Protein AF-A0A0F9KGU3-F1 (afdb_monomer)

Radius of gyration: 30.13 Å; Cα contacts (8 Å, |Δi|>4): 30; chains: 1; bounding box: 62×50×72 Å

pLDDT: mean 86.22, std 11.8, range [44.0, 97.94]

Organism: NCBI:txid412755

InterPro domains:
  IPR009951 Host-nuclease inhibitor protein Gam [PF07352] (16-102)

Structure (mmCIF, N/CA/C/O backbone):
data_AF-A0A0F9KGU3-F1
#
_entry.id   AF-A0A0F9KGU3-F1
#
loop_
_atom_site.group_PDB
_atom_site.id
_atom_site.type_symbol
_atom_site.label_atom_id
_atom_site.label_alt_id
_atom_site.label_comp_id
_atom_site.label_asym_id
_atom_site.label_entity_id
_atom_site.label_seq_id
_atom_site.pdbx_PDB_ins_code
_atom_site.Cartn_x
_atom_site.Cartn_y
_atom_site.Cartn_z
_atom_site.occupancy
_atom_site.B_iso_or_equiv
_atom_site.auth_seq_id
_atom_site.auth_comp_id
_atom_site.auth_asym_id
_atom_site.auth_atom_id
_atom_site.pdbx_PDB_model_num
ATOM 1 N N . MET A 1 1 ? -32.725 -0.788 1.272 1.00 44.00 1 MET A N 1
ATOM 2 C CA . MET A 1 1 ? -33.534 -0.642 2.501 1.00 44.00 1 MET A CA 1
ATOM 3 C C . MET A 1 1 ? -33.494 0.818 2.924 1.00 44.00 1 MET A C 1
ATOM 5 O O . MET A 1 1 ? -32.411 1.387 2.956 1.00 44.00 1 MET A O 1
ATOM 9 N N . ALA A 1 2 ? -34.650 1.448 3.132 1.00 47.97 2 ALA A N 1
ATOM 10 C CA . ALA A 1 2 ? -34.735 2.868 3.468 1.00 47.97 2 ALA A CA 1
ATOM 11 C C . ALA A 1 2 ? -34.153 3.133 4.867 1.00 47.97 2 ALA A C 1
ATOM 13 O O . ALA A 1 2 ? -34.469 2.416 5.814 1.00 47.97 2 ALA A O 1
ATOM 14 N N . ARG A 1 3 ? -33.300 4.158 4.995 1.00 53.03 3 ARG A N 1
ATOM 15 C CA . ARG A 1 3 ? -32.745 4.592 6.285 1.00 53.03 3 ARG A CA 1
ATOM 16 C C . ARG A 1 3 ? -33.903 5.130 7.144 1.00 53.03 3 ARG A C 1
ATOM 18 O O . ARG A 1 3 ? -34.591 6.041 6.677 1.00 53.03 3 ARG A O 1
ATOM 25 N N . PRO A 1 4 ? -34.161 4.594 8.348 1.00 65.06 4 PRO A N 1
ATOM 26 C CA . PRO A 1 4 ? -35.269 5.066 9.173 1.00 65.06 4 PRO A CA 1
ATOM 27 C C . PRO A 1 4 ? -35.066 6.544 9.537 1.00 65.06 4 PRO A C 1
ATOM 29 O O . PRO A 1 4 ? -33.958 6.965 9.882 1.00 65.06 4 PRO A O 1
ATOM 32 N N . ARG A 1 5 ? -36.131 7.349 9.415 1.00 58.22 5 ARG A N 1
ATOM 33 C CA . ARG A 1 5 ? -36.122 8.768 9.803 1.00 58.22 5 ARG A CA 1
ATOM 34 C C . ARG A 1 5 ? -35.873 8.861 11.312 1.00 58.22 5 ARG A C 1
ATOM 36 O O . ARG A 1 5 ? -36.557 8.191 12.079 1.00 58.22 5 ARG A O 1
ATOM 43 N N . LYS A 1 6 ? -34.898 9.676 11.732 1.00 62.31 6 LYS A N 1
ATOM 44 C CA . LYS A 1 6 ? -34.605 9.909 13.155 1.00 62.31 6 LYS A CA 1
ATOM 45 C C . LYS A 1 6 ? -35.776 10.654 13.796 1.00 62.31 6 LYS A C 1
ATOM 47 O O . LYS A 1 6 ? -35.950 11.844 13.554 1.00 62.31 6 LYS A O 1
ATOM 52 N N . THR A 1 7 ? -36.561 9.965 14.612 1.00 68.06 7 THR A N 1
ATOM 53 C CA . THR A 1 7 ? -37.524 10.592 15.519 1.00 68.06 7 THR A CA 1
ATOM 54 C C . THR A 1 7 ? -36.734 11.224 16.664 1.00 68.06 7 THR A C 1
ATOM 56 O O . THR A 1 7 ? -36.072 10.517 17.422 1.00 68.06 7 THR A O 1
ATOM 59 N N . SER A 1 8 ? -36.737 12.553 16.771 1.00 71.00 8 SER A N 1
ATOM 60 C CA . SER A 1 8 ? -36.117 13.253 17.898 1.00 71.00 8 SER A CA 1
ATOM 61 C C . SER A 1 8 ? -36.971 13.037 19.148 1.00 71.00 8 SER A C 1
ATOM 63 O O . SER A 1 8 ? -38.068 13.584 19.250 1.00 71.00 8 SER A O 1
ATOM 65 N N . VAL A 1 9 ? -36.489 12.217 20.080 1.00 79.56 9 VAL A N 1
ATOM 66 C CA . VAL A 1 9 ? -37.111 12.048 21.400 1.00 79.56 9 VAL A CA 1
ATOM 67 C C . VAL A 1 9 ? -36.668 13.215 22.282 1.00 79.56 9 VAL A C 1
ATOM 69 O O . VAL A 1 9 ? -35.470 13.449 22.426 1.00 79.56 9 VAL A O 1
ATOM 72 N N . ILE A 1 10 ? -37.626 13.952 22.845 1.00 84.81 10 ILE A N 1
ATOM 73 C CA . ILE A 1 10 ? -37.369 15.026 23.814 1.00 84.81 10 ILE A CA 1
ATOM 74 C C . ILE A 1 10 ? -37.347 14.395 25.210 1.00 84.81 10 ILE A C 1
ATOM 76 O O . ILE A 1 10 ? -38.285 13.687 25.570 1.00 84.81 10 ILE A O 1
ATOM 80 N N . LEU A 1 11 ? -36.269 14.626 25.962 1.00 88.19 11 LEU A N 1
ATOM 81 C CA . LEU A 1 11 ? -36.103 14.161 27.341 1.00 88.19 11 LEU A CA 1
ATOM 82 C C . LEU A 1 11 ? -36.564 15.273 28.290 1.00 88.19 11 LEU A C 1
ATOM 84 O O . LEU A 1 11 ? -36.108 16.408 28.162 1.00 88.19 11 LEU A O 1
ATOM 88 N N . ASN A 1 12 ? -37.460 14.958 29.223 1.00 89.19 12 ASN A N 1
ATOM 89 C CA . ASN A 1 12 ? -38.147 15.945 30.062 1.00 89.19 12 ASN A CA 1
ATOM 90 C C . ASN A 1 12 ? -37.669 15.948 31.524 1.00 89.19 12 ASN A C 1
ATOM 92 O O . ASN A 1 12 ? -38.104 16.794 32.305 1.00 89.19 12 ASN A O 1
ATOM 96 N N . SER A 1 13 ? -36.783 15.026 31.919 1.00 93.12 13 SER A N 1
ATOM 97 C CA . SER A 1 13 ? -36.277 14.930 33.295 1.00 93.12 13 SER A CA 1
ATOM 98 C C . SER A 1 13 ? -34.809 14.490 33.379 1.00 93.12 13 SER A C 1
ATOM 100 O O . SER A 1 13 ? -34.251 13.895 32.454 1.00 93.12 13 SER A O 1
ATOM 102 N N . ILE A 1 14 ? -34.172 14.756 34.525 1.00 91.56 14 ILE A N 1
ATOM 103 C CA . ILE A 1 14 ? -32.790 14.326 34.809 1.00 91.56 14 ILE A CA 1
ATOM 104 C C . ILE A 1 14 ? -32.681 12.791 34.845 1.00 91.56 14 ILE A C 1
ATOM 106 O O . ILE A 1 14 ? -31.681 12.220 34.403 1.00 91.56 14 ILE A O 1
ATOM 110 N N . GLU A 1 15 ? -33.716 12.105 35.327 1.00 93.44 15 GLU A N 1
ATOM 111 C CA . GLU A 1 15 ? -33.774 10.640 35.365 1.00 93.44 15 GLU A CA 1
ATOM 112 C C . GLU A 1 15 ? -33.837 10.047 33.950 1.00 93.44 15 GLU A C 1
ATOM 114 O O . GLU A 1 15 ? -33.100 9.107 33.638 1.00 93.44 15 GLU A O 1
ATOM 119 N N . GLU A 1 16 ? -34.635 10.648 33.059 1.00 90.44 16 GLU A N 1
ATOM 120 C CA . GLU A 1 16 ? -34.696 10.276 31.642 1.00 90.44 16 GLU A CA 1
ATOM 121 C C . GLU A 1 16 ? -33.354 10.503 30.937 1.00 90.44 16 GLU A C 1
ATOM 123 O O . GLU A 1 16 ? -32.895 9.631 30.196 1.00 90.44 16 GLU A O 1
ATOM 128 N N . CYS A 1 17 ? -32.676 11.621 31.219 1.00 91.12 17 CYS A N 1
ATOM 129 C CA . CYS A 1 17 ? -31.319 11.878 30.734 1.00 91.12 17 CYS A CA 1
ATOM 130 C C . CYS A 1 17 ? -30.321 10.822 31.220 1.00 91.12 17 CYS A C 1
ATOM 132 O O . CYS A 1 17 ? -29.512 10.329 30.434 1.00 91.12 17 CYS A O 1
ATOM 134 N N . THR A 1 18 ? -30.397 10.419 32.488 1.00 93.62 18 THR A N 1
ATOM 135 C CA . THR A 1 18 ? -29.507 9.400 33.064 1.00 93.62 18 THR A CA 1
ATOM 136 C C . THR A 1 18 ? -29.741 8.028 32.426 1.00 93.62 18 THR A C 1
ATOM 138 O O . THR A 1 18 ? -28.793 7.334 32.046 1.00 93.62 18 THR A O 1
ATOM 141 N N . ALA A 1 19 ? -31.004 7.648 32.223 1.00 92.38 19 ALA A N 1
ATOM 142 C CA . ALA A 1 19 ? -31.360 6.417 31.526 1.00 92.38 19 ALA A CA 1
ATOM 143 C C . ALA A 1 19 ? -30.928 6.439 30.048 1.00 92.38 19 ALA A C 1
ATOM 145 O O . ALA A 1 19 ? -30.427 5.434 29.538 1.00 92.38 19 ALA A O 1
ATOM 146 N N . ALA A 1 20 ? -31.084 7.576 29.362 1.00 91.75 20 ALA A N 1
ATOM 147 C CA . ALA A 1 20 ? -30.637 7.760 27.985 1.00 91.75 20 ALA A CA 1
ATOM 148 C C . ALA A 1 20 ? -29.107 7.688 27.865 1.00 91.75 20 ALA A C 1
ATOM 150 O O . ALA A 1 20 ? -28.609 7.002 26.975 1.00 91.75 20 ALA A O 1
ATOM 151 N N . MET A 1 21 ? -28.365 8.301 28.792 1.00 93.88 21 MET A N 1
ATOM 152 C CA . MET A 1 21 ? -26.902 8.199 28.853 1.00 93.88 21 MET A CA 1
ATOM 153 C C . MET A 1 21 ? -26.440 6.755 29.050 1.00 93.88 21 MET A C 1
ATOM 155 O O . MET A 1 21 ? -25.533 6.305 28.355 1.00 93.88 21 MET A O 1
ATOM 159 N N . ARG A 1 22 ? -27.098 5.985 29.926 1.00 94.88 22 ARG A N 1
ATOM 160 C CA . ARG A 1 22 ? -26.790 4.557 30.094 1.00 94.88 22 ARG A CA 1
ATOM 161 C C . ARG A 1 22 ? -27.035 3.763 28.808 1.00 94.88 22 ARG A C 1
ATOM 163 O O . ARG A 1 22 ? -26.213 2.926 28.448 1.00 94.88 22 ARG A O 1
ATOM 170 N N . LYS A 1 23 ? -28.151 4.014 28.115 1.00 94.06 23 LYS A N 1
ATOM 171 C CA . LYS A 1 23 ? -28.459 3.364 26.829 1.00 94.06 23 LYS A CA 1
ATOM 172 C C . LYS A 1 23 ? -27.445 3.733 25.750 1.00 94.06 23 LYS A C 1
ATOM 174 O O . LYS A 1 23 ? -27.025 2.853 25.009 1.00 94.06 23 LYS A O 1
ATOM 179 N N . LEU A 1 24 ? -27.045 5.003 25.688 1.00 94.62 24 LEU A N 1
ATOM 180 C CA . LEU A 1 24 ? -26.008 5.474 24.775 1.00 94.62 24 LEU A CA 1
ATOM 181 C C . LEU A 1 24 ? -24.688 4.753 25.046 1.00 94.62 24 LEU A C 1
ATOM 183 O O . LEU A 1 24 ? -24.114 4.205 24.119 1.00 94.62 24 LEU A O 1
ATOM 187 N N . LEU A 1 25 ? -24.257 4.686 26.308 1.00 96.69 25 LEU A N 1
ATOM 188 C CA . LEU A 1 25 ? -23.019 4.007 26.688 1.00 96.69 25 LEU A CA 1
ATOM 189 C C . LEU A 1 25 ? -23.027 2.529 26.272 1.00 96.69 25 LEU A C 1
ATOM 191 O O . LEU A 1 25 ? -22.056 2.051 25.698 1.00 96.69 25 LEU A O 1
ATOM 195 N N . LEU A 1 26 ? -24.127 1.813 26.524 1.00 97.44 26 LEU A N 1
ATOM 196 C CA . LEU A 1 26 ? -24.263 0.415 26.106 1.00 97.44 26 LEU A CA 1
ATOM 197 C C . LEU A 1 26 ? -24.216 0.269 24.579 1.00 97.44 26 LEU A C 1
ATOM 199 O O . LEU A 1 26 ? -23.499 -0.589 24.079 1.00 97.44 26 LEU A O 1
ATOM 203 N N . ALA A 1 27 ? -24.916 1.138 23.843 1.00 95.81 27 ALA A N 1
ATOM 204 C CA . ALA A 1 27 ? -24.900 1.122 22.382 1.00 95.81 27 ALA A CA 1
ATOM 205 C C . ALA A 1 27 ? -23.510 1.438 21.805 1.00 95.81 27 ALA A C 1
ATOM 207 O O . ALA A 1 27 ? -23.105 0.814 20.828 1.00 95.81 27 ALA A O 1
ATOM 208 N N . THR A 1 28 ? -22.771 2.372 22.413 1.00 96.69 28 THR A N 1
ATOM 209 C CA . THR A 1 28 ? -21.383 2.670 22.037 1.00 96.69 28 THR A CA 1
ATOM 210 C C . THR A 1 28 ? -20.480 1.468 22.291 1.00 96.69 28 THR A C 1
ATOM 212 O O . THR A 1 28 ? -19.733 1.085 21.401 1.00 96.69 28 THR A O 1
ATOM 215 N N . LEU A 1 29 ? -20.592 0.820 23.456 1.00 97.75 29 LEU A N 1
ATOM 216 C CA . LEU A 1 29 ? -19.802 -0.374 23.772 1.00 97.75 29 LEU A CA 1
ATOM 217 C C . LEU A 1 29 ? -20.083 -1.531 22.810 1.00 97.75 29 LEU A C 1
ATOM 219 O O . LEU A 1 29 ? -19.165 -2.254 22.435 1.00 97.75 29 LEU A O 1
ATOM 223 N N . ASP A 1 30 ? -21.339 -1.735 22.422 1.00 97.38 30 ASP A N 1
ATOM 224 C CA . ASP A 1 30 ? -21.680 -2.782 21.460 1.00 97.38 30 ASP A CA 1
ATOM 225 C C . ASP A 1 30 ? -21.167 -2.443 20.055 1.00 97.38 30 ASP A C 1
ATOM 227 O O . ASP A 1 30 ? -20.641 -3.321 19.376 1.00 97.38 30 ASP A O 1
ATOM 231 N N . LEU A 1 31 ? -21.218 -1.170 19.649 1.00 95.56 31 LEU A N 1
ATOM 232 C CA . LEU A 1 31 ? -20.610 -0.715 18.398 1.00 95.56 31 LEU A CA 1
ATOM 233 C C . LEU A 1 31 ? -19.092 -0.946 18.389 1.00 95.56 31 LEU A C 1
ATOM 235 O O . LEU A 1 31 ? -18.573 -1.515 17.434 1.00 95.56 31 LEU A O 1
ATOM 239 N N . GLU A 1 32 ? -18.393 -0.579 19.463 1.00 97.38 32 GLU A N 1
ATOM 240 C CA . GLU A 1 32 ? -16.944 -0.775 19.583 1.00 97.38 32 GLU A CA 1
ATOM 241 C C . GLU A 1 32 ? -16.549 -2.259 19.529 1.00 97.38 32 GLU A C 1
ATOM 243 O O . GLU A 1 32 ? -15.535 -2.607 18.923 1.00 97.38 32 GLU A O 1
ATOM 248 N N . LYS A 1 33 ? -17.354 -3.162 20.109 1.00 97.81 33 LYS A N 1
ATOM 249 C CA . LYS A 1 33 ? -17.119 -4.615 20.005 1.00 97.81 33 LYS A CA 1
ATOM 250 C C . LYS A 1 33 ? -17.211 -5.108 18.564 1.00 97.81 33 LYS A C 1
ATOM 252 O O . LYS A 1 33 ? -16.355 -5.881 18.139 1.00 97.81 33 LYS A O 1
ATOM 257 N N . GLU A 1 34 ? -18.233 -4.679 17.828 1.00 97.25 34 GLU A N 1
ATOM 258 C CA . GLU A 1 34 ? -18.423 -5.076 16.429 1.00 97.25 34 GLU A CA 1
ATOM 259 C C . GLU A 1 34 ? -17.322 -4.502 15.528 1.00 97.25 34 GLU A C 1
ATOM 261 O O . GLU A 1 34 ? -16.801 -5.194 14.652 1.00 97.25 34 GLU A O 1
ATOM 266 N N . GLU A 1 35 ? -16.900 -3.257 15.768 1.00 96.88 35 GLU A N 1
ATOM 267 C CA . GLU A 1 35 ? -15.764 -2.658 15.063 1.00 96.88 35 GLU A CA 1
ATOM 268 C C . GLU A 1 35 ? -14.460 -3.409 15.348 1.00 96.88 35 GLU A C 1
ATOM 270 O O . GLU A 1 35 ? -13.729 -3.740 14.413 1.00 96.88 35 GLU A O 1
ATOM 275 N N . ALA A 1 36 ? -14.202 -3.766 16.608 1.00 97.31 36 ALA A N 1
ATOM 276 C CA . ALA A 1 36 ? -13.037 -4.560 16.981 1.00 97.31 36 ALA A CA 1
ATOM 277 C C . ALA A 1 36 ? -13.055 -5.962 16.343 1.00 97.31 36 ALA A C 1
ATOM 279 O O . ALA A 1 36 ? -12.015 -6.444 15.887 1.00 97.31 36 ALA A O 1
ATOM 280 N N . ALA A 1 37 ? -14.223 -6.612 16.270 1.00 96.81 37 ALA A N 1
ATOM 281 C CA . ALA A 1 37 ? -14.381 -7.905 15.608 1.00 96.81 37 ALA A CA 1
ATOM 282 C C . ALA A 1 37 ? -14.078 -7.805 14.103 1.00 96.81 37 ALA A C 1
ATOM 284 O O . ALA A 1 37 ? -13.245 -8.559 13.591 1.00 96.81 37 ALA A O 1
ATOM 285 N N . ARG A 1 38 ? -14.671 -6.817 13.416 1.00 96.88 38 ARG A N 1
ATOM 286 C CA . ARG A 1 38 ? -14.401 -6.517 12.000 1.00 96.88 38 ARG A CA 1
ATOM 287 C C . ARG A 1 38 ? -12.912 -6.287 11.750 1.00 96.88 38 ARG A C 1
ATOM 289 O O . ARG A 1 38 ? -12.342 -6.856 10.819 1.00 96.88 38 ARG A O 1
ATOM 296 N N . ASP A 1 39 ? -12.277 -5.450 12.561 1.00 97.62 39 ASP A N 1
ATOM 297 C CA . ASP A 1 39 ? -10.868 -5.100 12.377 1.00 97.62 39 ASP A CA 1
ATOM 298 C C . ASP A 1 39 ? -9.958 -6.314 12.626 1.00 97.62 39 ASP A C 1
ATOM 300 O O . ASP A 1 39 ? -8.974 -6.514 11.907 1.00 97.62 39 ASP A O 1
ATOM 304 N N . GLY A 1 40 ? -10.340 -7.195 13.558 1.00 97.19 40 GLY A N 1
ATOM 305 C CA . GLY A 1 40 ? -9.714 -8.501 13.754 1.00 97.19 40 GLY A CA 1
ATOM 306 C C . GLY A 1 40 ? -9.798 -9.402 12.515 1.00 97.19 40 GLY A C 1
ATOM 307 O O . GLY A 1 40 ? -8.788 -9.972 12.094 1.00 97.19 40 GLY A O 1
ATOM 308 N N . GLU A 1 41 ? -10.968 -9.502 11.882 1.00 97.38 41 GLU A N 1
ATOM 309 C CA . GLU A 1 41 ? -11.163 -10.282 10.649 1.00 97.38 41 GLU A CA 1
ATOM 310 C C . GLU A 1 41 ? -10.354 -9.730 9.466 1.00 97.38 41 GLU A C 1
ATOM 312 O O . GLU A 1 41 ? -9.730 -10.492 8.710 1.00 97.38 41 GLU A O 1
ATOM 317 N N . ILE A 1 42 ? -10.312 -8.402 9.321 1.00 96.44 42 ILE A N 1
ATOM 318 C CA . ILE A 1 42 ? -9.500 -7.720 8.307 1.00 96.44 42 ILE A CA 1
ATOM 319 C C . ILE A 1 42 ? -8.020 -8.035 8.533 1.00 96.44 42 ILE A C 1
ATOM 321 O O . ILE A 1 42 ? -7.334 -8.462 7.600 1.00 96.44 42 ILE A O 1
ATOM 325 N N . ALA A 1 43 ? -7.529 -7.894 9.766 1.00 96.50 43 ALA A N 1
ATOM 326 C CA . ALA A 1 43 ? -6.136 -8.167 10.105 1.00 96.50 43 ALA A CA 1
ATOM 327 C C . ALA A 1 43 ? -5.748 -9.628 9.824 1.00 96.50 43 ALA A C 1
ATOM 329 O O . ALA A 1 43 ? -4.687 -9.891 9.249 1.00 96.50 43 ALA A O 1
ATOM 330 N N . LEU A 1 44 ? -6.618 -10.587 10.160 1.00 96.81 44 LEU A N 1
ATOM 331 C CA . LEU A 1 44 ? -6.409 -12.003 9.848 1.00 96.81 44 LEU A CA 1
ATOM 332 C C . LEU A 1 44 ? -6.335 -12.244 8.338 1.00 96.81 44 LEU A C 1
ATOM 334 O O . LEU A 1 44 ? -5.427 -12.934 7.865 1.00 96.81 44 LEU A O 1
ATOM 338 N N . THR A 1 45 ? -7.248 -11.646 7.574 1.00 96.00 45 THR A N 1
ATOM 339 C CA . THR A 1 45 ? -7.287 -11.781 6.113 1.00 96.00 45 THR A CA 1
ATOM 340 C C . THR A 1 45 ? -6.036 -11.197 5.458 1.00 96.00 45 THR A C 1
ATOM 342 O O . THR A 1 45 ? -5.455 -11.824 4.565 1.00 96.00 45 THR A O 1
ATOM 345 N N . ILE A 1 46 ? -5.585 -10.026 5.920 1.00 96.06 46 ILE A N 1
ATOM 346 C CA . ILE A 1 46 ? -4.336 -9.399 5.470 1.00 96.06 46 ILE A CA 1
ATOM 347 C C . ILE A 1 46 ? -3.168 -10.341 5.753 1.00 96.06 46 ILE A C 1
ATOM 349 O O . ILE A 1 46 ? -2.465 -10.734 4.821 1.00 96.06 46 ILE A O 1
ATOM 353 N N . LYS A 1 47 ? -3.022 -10.796 7.002 1.00 96.38 47 LYS A N 1
ATOM 354 C CA . LYS A 1 47 ? -1.923 -11.670 7.431 1.00 96.38 47 LYS A CA 1
ATOM 355 C C . LYS A 1 47 ? -1.849 -12.972 6.627 1.00 96.38 47 LYS A C 1
ATOM 357 O O . LYS A 1 47 ? -0.760 -13.425 6.280 1.00 96.38 47 LYS A O 1
ATOM 362 N N . GLN A 1 48 ? -2.992 -13.574 6.291 1.00 95.38 48 GLN A N 1
ATOM 363 C CA . GLN A 1 48 ? -3.042 -14.799 5.483 1.00 95.38 48 GLN A CA 1
ATOM 364 C C . GLN A 1 48 ? -2.537 -14.595 4.047 1.00 95.38 48 GLN A C 1
ATOM 366 O O . GLN A 1 48 ? -1.987 -15.519 3.444 1.00 95.38 48 GLN A O 1
ATOM 371 N N . ARG A 1 49 ? -2.733 -13.402 3.473 1.00 95.50 49 ARG A N 1
ATOM 372 C CA . ARG A 1 49 ? -2.407 -13.116 2.067 1.00 95.50 49 ARG A CA 1
ATOM 373 C C . ARG A 1 49 ? -1.080 -12.394 1.886 1.00 95.50 49 ARG A C 1
ATOM 375 O O . ARG A 1 49 ? -0.474 -12.543 0.827 1.00 95.50 49 ARG A O 1
ATOM 382 N N . GLU A 1 50 ? -0.614 -11.673 2.899 1.00 96.19 50 GLU A N 1
ATOM 383 C CA . GLU A 1 50 ? 0.565 -10.806 2.854 1.00 96.19 50 GLU A CA 1
ATOM 384 C C . GLU A 1 50 ? 1.801 -11.529 2.312 1.00 96.19 50 GLU A C 1
ATOM 386 O O . GLU A 1 50 ? 2.368 -11.101 1.308 1.00 96.19 50 GLU A O 1
ATOM 391 N N . LYS A 1 51 ? 2.145 -12.700 2.865 1.00 95.19 51 LYS A N 1
ATOM 392 C CA . LYS A 1 51 ? 3.307 -13.479 2.403 1.00 95.19 51 LYS A CA 1
ATOM 393 C C . LYS A 1 51 ? 3.208 -13.867 0.924 1.00 95.19 51 LYS A C 1
ATOM 395 O O . LYS A 1 51 ? 4.203 -13.836 0.198 1.00 95.19 51 LYS A O 1
ATOM 400 N N . ARG A 1 52 ? 2.012 -14.238 0.455 1.00 95.12 52 ARG A N 1
ATOM 401 C CA . ARG A 1 52 ? 1.786 -14.610 -0.950 1.00 95.12 52 ARG A CA 1
ATOM 402 C C . ARG A 1 52 ? 1.866 -13.390 -1.861 1.00 95.12 52 ARG A C 1
ATOM 404 O O . ARG A 1 52 ? 2.462 -13.489 -2.929 1.00 95.12 52 ARG A O 1
ATOM 411 N N . ILE A 1 53 ? 1.289 -12.263 -1.446 1.00 96.25 53 ILE A N 1
ATOM 412 C CA . ILE A 1 53 ? 1.375 -10.991 -2.174 1.00 96.25 53 ILE A CA 1
ATOM 413 C C . ILE A 1 53 ? 2.836 -10.561 -2.291 1.00 96.25 53 ILE A C 1
ATOM 415 O O . ILE A 1 53 ? 3.273 -10.245 -3.392 1.00 96.25 53 ILE A O 1
ATOM 419 N N . GLN A 1 54 ? 3.598 -10.627 -1.198 1.00 96.50 54 GLN A N 1
ATOM 420 C CA . GLN A 1 54 ? 5.022 -10.306 -1.189 1.00 96.50 54 GLN A CA 1
ATOM 421 C C . GLN A 1 54 ? 5.802 -11.215 -2.142 1.00 96.50 54 GLN A C 1
ATOM 423 O O . GLN A 1 54 ? 6.472 -10.720 -3.038 1.00 96.50 54 GLN A O 1
ATOM 428 N N . THR A 1 55 ? 5.611 -12.535 -2.045 1.00 96.94 55 THR A N 1
ATOM 429 C CA . THR A 1 55 ? 6.275 -13.510 -2.930 1.00 96.94 55 THR A CA 1
ATOM 430 C C . THR A 1 55 ? 5.965 -13.252 -4.411 1.00 96.94 55 THR A C 1
ATOM 432 O O . THR A 1 55 ? 6.850 -13.312 -5.263 1.00 96.94 55 THR A O 1
ATOM 435 N N . LEU A 1 56 ? 4.702 -12.963 -4.744 1.00 97.62 56 LEU A N 1
ATOM 436 C CA . LEU A 1 56 ? 4.304 -12.628 -6.114 1.00 97.62 56 LEU A CA 1
ATOM 437 C C . LEU A 1 56 ? 4.870 -11.275 -6.557 1.00 97.62 56 LEU A C 1
ATOM 439 O O . LEU A 1 56 ? 5.253 -11.133 -7.716 1.00 97.62 56 LEU A O 1
ATOM 443 N N . GLY A 1 57 ? 4.940 -10.304 -5.647 1.00 97.94 57 GLY A N 1
ATOM 444 C CA . GLY A 1 57 ? 5.563 -9.005 -5.876 1.00 97.94 57 GLY A CA 1
ATOM 445 C C . GLY A 1 57 ? 7.052 -9.127 -6.183 1.00 97.94 57 GLY A C 1
ATOM 446 O O . GLY A 1 57 ? 7.517 -8.530 -7.150 1.00 97.94 57 GLY A O 1
ATOM 447 N N . ASP A 1 58 ? 7.779 -9.948 -5.429 1.00 97.62 58 ASP A N 1
ATOM 448 C CA . ASP A 1 58 ? 9.206 -10.195 -5.641 1.00 97.62 58 ASP A CA 1
ATOM 449 C C . ASP A 1 58 ? 9.449 -10.925 -6.963 1.00 97.62 58 ASP A C 1
ATOM 451 O O . ASP A 1 58 ? 10.286 -10.503 -7.758 1.00 97.62 58 ASP A O 1
ATOM 455 N N . LYS A 1 59 ? 8.639 -11.948 -7.272 1.00 97.50 59 LYS A N 1
ATOM 456 C CA . LYS A 1 59 ? 8.694 -12.631 -8.572 1.00 97.50 59 LYS A CA 1
ATOM 457 C C . LYS A 1 59 ? 8.413 -11.679 -9.737 1.00 97.50 59 LYS A C 1
ATOM 459 O O . LYS A 1 59 ? 9.049 -11.787 -10.782 1.00 97.50 59 LYS A O 1
ATOM 464 N N . ARG A 1 60 ? 7.459 -10.754 -9.581 1.00 97.50 60 ARG A N 1
ATOM 465 C CA . ARG A 1 60 ? 7.166 -9.738 -10.600 1.00 97.50 60 ARG A CA 1
ATOM 466 C C . ARG A 1 60 ? 8.373 -8.829 -10.824 1.00 97.50 60 ARG A C 1
ATOM 468 O O . ARG A 1 60 ? 8.755 -8.640 -11.971 1.00 97.50 60 ARG A O 1
ATOM 475 N N . LYS A 1 61 ? 8.983 -8.323 -9.748 1.00 96.25 61 LYS A N 1
ATOM 476 C CA . LYS A 1 61 ? 10.177 -7.465 -9.815 1.00 96.25 61 LYS A CA 1
ATOM 477 C C . LYS A 1 61 ?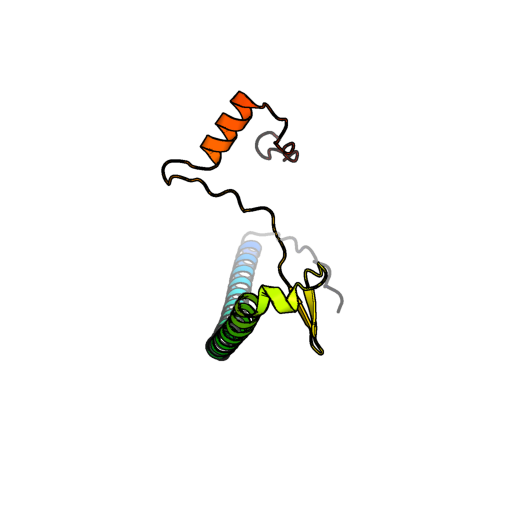 11.364 -8.168 -10.467 1.00 96.25 61 LYS A C 1
ATOM 479 O O . LYS A 1 61 ? 12.056 -7.558 -11.269 1.00 96.25 61 LYS A O 1
ATOM 484 N N . ASP A 1 62 ? 11.586 -9.439 -10.144 1.00 97.69 62 ASP A N 1
ATOM 485 C CA . ASP A 1 62 ? 12.663 -10.222 -10.752 1.00 97.69 62 ASP A CA 1
ATOM 486 C C . ASP A 1 62 ? 12.465 -10.367 -12.270 1.00 97.69 62 ASP A C 1
ATOM 488 O O . ASP A 1 62 ? 13.377 -10.108 -13.049 1.00 97.69 62 ASP A O 1
ATOM 492 N N . LEU A 1 63 ? 11.241 -10.674 -12.713 1.00 97.06 63 LEU A N 1
ATOM 493 C CA . LEU A 1 63 ? 10.913 -10.736 -14.140 1.00 97.06 63 LEU A CA 1
ATOM 494 C C . LEU A 1 63 ? 11.017 -9.367 -14.832 1.00 97.06 63 LEU A C 1
ATOM 496 O O . LEU A 1 63 ? 11.509 -9.292 -15.956 1.00 97.06 63 LEU A O 1
ATOM 500 N N . GLU A 1 64 ? 10.580 -8.289 -14.175 1.00 95.62 64 GLU A N 1
ATOM 501 C CA . GLU A 1 64 ? 10.762 -6.913 -14.660 1.00 95.62 64 GLU A CA 1
ATOM 502 C C . GLU A 1 64 ? 12.255 -6.601 -14.862 1.00 95.62 64 GLU A C 1
ATOM 504 O O . GLU A 1 64 ? 12.636 -6.109 -15.923 1.00 95.62 64 GLU A O 1
ATOM 509 N N . LEU A 1 65 ? 13.107 -6.975 -13.902 1.00 95.50 65 LEU A N 1
ATOM 510 C CA . LEU A 1 65 ? 14.555 -6.781 -13.977 1.00 95.50 65 LEU A CA 1
ATOM 511 C C . LEU A 1 65 ? 15.198 -7.617 -15.092 1.00 95.50 65 LEU A C 1
ATOM 513 O O . LEU A 1 65 ? 16.080 -7.134 -15.798 1.00 95.50 65 LEU A O 1
ATOM 517 N N . GLN A 1 66 ? 14.757 -8.861 -15.293 1.00 95.50 66 GLN A N 1
ATOM 518 C CA . GLN A 1 66 ? 15.227 -9.692 -16.406 1.00 95.50 66 GLN A CA 1
ATOM 519 C C . GLN A 1 66 ? 14.904 -9.052 -17.766 1.00 95.50 66 GLN A C 1
ATOM 521 O O . GLN A 1 66 ? 15.764 -9.021 -18.650 1.00 95.50 66 GLN A O 1
ATOM 526 N N . LEU A 1 67 ? 13.693 -8.504 -17.925 1.00 94.06 67 LEU A N 1
ATOM 527 C CA . LEU A 1 67 ? 13.289 -7.787 -19.139 1.00 94.06 67 LEU A CA 1
ATOM 528 C C . LEU A 1 67 ? 14.095 -6.497 -19.333 1.00 94.06 67 LEU A C 1
ATOM 530 O O . LEU A 1 67 ? 14.535 -6.215 -20.447 1.00 94.06 67 LEU A O 1
ATOM 534 N N . GLU A 1 68 ? 14.334 -5.742 -18.260 1.00 93.69 68 GLU A N 1
ATOM 535 C CA . GLU A 1 68 ? 15.170 -4.539 -18.290 1.00 93.69 68 GLU A CA 1
ATOM 536 C C . GLU A 1 68 ? 16.614 -4.863 -18.701 1.00 93.69 68 GLU A C 1
ATOM 538 O O . GLU A 1 68 ? 17.153 -4.243 -19.618 1.00 93.69 68 GLU A O 1
ATOM 543 N N . ASN A 1 69 ? 17.223 -5.883 -18.094 1.00 94.75 69 ASN A N 1
ATOM 544 C CA . ASN A 1 69 ? 18.579 -6.326 -18.421 1.00 94.75 69 ASN A CA 1
ATOM 545 C C . ASN A 1 69 ? 18.699 -6.759 -19.885 1.00 94.75 69 ASN A C 1
ATOM 547 O O . ASN A 1 69 ? 19.669 -6.409 -20.567 1.00 94.75 69 ASN A O 1
ATOM 551 N N . TYR A 1 70 ? 17.701 -7.494 -20.383 1.00 94.25 70 TYR A N 1
ATOM 552 C CA . TYR A 1 70 ? 17.637 -7.884 -21.786 1.00 94.25 70 TYR A CA 1
ATOM 553 C C . TYR A 1 70 ? 17.552 -6.656 -22.703 1.00 94.25 70 TYR A C 1
ATOM 555 O O . TYR A 1 70 ? 18.352 -6.549 -23.636 1.00 94.25 70 TYR A O 1
ATOM 563 N N . TYR A 1 71 ? 16.649 -5.711 -22.406 1.00 92.38 71 TYR A N 1
ATOM 564 C CA . TYR A 1 71 ? 16.494 -4.462 -23.157 1.00 92.38 71 TYR A CA 1
ATOM 565 C C . TYR A 1 71 ? 17.797 -3.665 -23.224 1.00 92.38 71 TYR A C 1
ATOM 567 O O . TYR A 1 71 ? 18.205 -3.224 -24.296 1.00 92.38 71 TYR A O 1
ATOM 575 N N . MET A 1 72 ? 18.468 -3.498 -22.083 1.00 90.44 72 MET A N 1
ATOM 576 C CA . MET A 1 72 ? 19.688 -2.699 -21.984 1.00 90.44 72 MET A CA 1
ATOM 577 C C . MET A 1 72 ? 20.875 -3.353 -22.697 1.00 90.44 72 MET A C 1
ATOM 579 O O . MET A 1 72 ? 21.679 -2.650 -23.308 1.00 90.44 72 MET A O 1
ATOM 583 N N . THR A 1 73 ? 20.962 -4.686 -22.680 1.00 93.62 73 THR A N 1
ATOM 584 C CA . THR A 1 73 ? 22.032 -5.432 -23.363 1.00 93.62 73 THR A CA 1
ATOM 585 C C . THR A 1 73 ? 21.852 -5.421 -24.885 1.00 93.62 73 THR A C 1
ATOM 587 O O . THR A 1 73 ? 22.831 -5.310 -25.618 1.00 93.62 73 THR A O 1
ATOM 590 N N . HIS A 1 74 ? 20.606 -5.451 -25.367 1.00 91.44 74 HIS A N 1
ATOM 591 C CA . HIS A 1 74 ? 20.267 -5.473 -26.799 1.00 91.44 74 HIS A CA 1
ATOM 592 C C . HIS A 1 74 ? 19.781 -4.109 -27.315 1.00 91.44 74 HIS A C 1
ATOM 594 O O . HIS A 1 74 ? 19.134 -4.021 -28.358 1.00 91.44 74 HIS A O 1
ATOM 600 N N . LEU A 1 75 ? 20.104 -3.021 -26.606 1.00 88.06 75 LEU A N 1
ATOM 601 C CA . LEU A 1 75 ? 19.585 -1.675 -26.877 1.00 88.06 75 LEU A CA 1
ATOM 602 C C . LEU A 1 75 ? 19.773 -1.249 -28.341 1.00 88.06 75 LEU A C 1
ATOM 604 O O . LEU A 1 75 ? 18.866 -0.693 -28.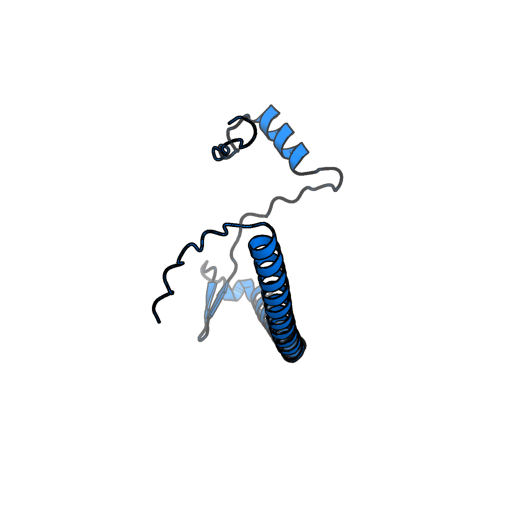950 1.00 88.06 75 LEU A O 1
ATOM 608 N N . ARG A 1 76 ? 20.955 -1.515 -28.911 1.00 86.31 76 ARG A N 1
ATOM 609 C CA . ARG A 1 76 ? 21.300 -1.115 -30.287 1.00 86.31 76 ARG A CA 1
ATOM 610 C C . ARG A 1 76 ? 20.450 -1.821 -31.340 1.00 86.31 76 ARG A C 1
ATOM 612 O O . ARG A 1 76 ? 20.158 -1.225 -32.368 1.00 86.31 76 ARG A O 1
ATOM 619 N N . GLU A 1 77 ? 20.082 -3.070 -31.082 1.00 87.19 77 GLU A N 1
ATOM 620 C CA . GLU A 1 77 ? 19.258 -3.877 -31.983 1.00 87.19 77 GLU A CA 1
ATOM 621 C C . GLU A 1 77 ? 17.782 -3.499 -31.843 1.00 87.19 77 GLU A C 1
ATOM 623 O O . GLU A 1 77 ? 17.081 -3.337 -32.838 1.00 87.19 77 GLU A O 1
ATOM 628 N N . LEU A 1 78 ? 17.319 -3.297 -30.606 1.00 84.88 78 LEU A N 1
ATOM 629 C CA . LEU A 1 78 ? 15.922 -2.982 -30.304 1.00 84.88 78 LEU A CA 1
ATOM 630 C C . LEU A 1 78 ? 15.534 -1.544 -30.681 1.00 84.88 78 LEU A C 1
ATOM 632 O O . LEU A 1 78 ? 14.405 -1.319 -31.112 1.00 84.88 78 LEU A O 1
ATOM 636 N N . GLU A 1 79 ? 16.448 -0.578 -30.532 1.00 85.44 79 GLU A N 1
ATOM 637 C CA . GLU A 1 79 ? 16.241 0.826 -30.928 1.00 85.44 79 GLU A CA 1
ATOM 638 C C . GLU A 1 79 ? 16.758 1.135 -32.352 1.00 85.44 79 GLU A C 1
ATOM 640 O O . GLU A 1 79 ? 16.928 2.305 -32.726 1.00 85.44 79 GLU A O 1
ATOM 645 N N . ALA A 1 80 ? 16.986 0.100 -33.172 1.00 78.44 80 ALA A N 1
ATOM 646 C CA . ALA A 1 80 ? 17.277 0.268 -34.591 1.00 78.44 80 ALA A CA 1
ATOM 647 C C . ALA A 1 80 ? 16.157 1.078 -35.282 1.00 78.44 80 ALA A C 1
ATOM 649 O O . ALA A 1 80 ? 14.991 1.066 -34.878 1.00 78.44 80 ALA A O 1
ATOM 650 N N . ASP A 1 81 ? 16.521 1.859 -36.300 1.00 77.88 81 ASP A N 1
ATOM 651 C CA . ASP A 1 81 ? 15.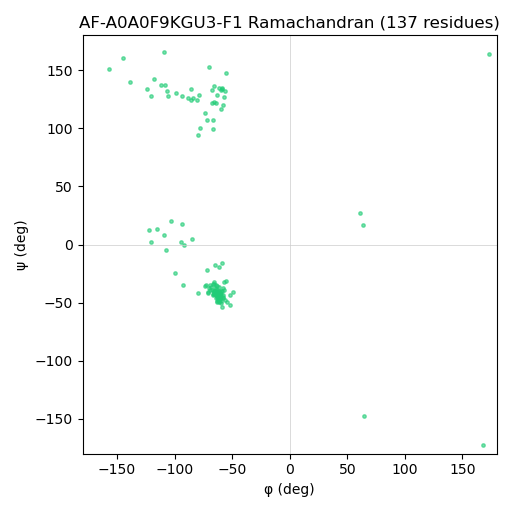599 2.736 -37.038 1.00 77.88 81 ASP A CA 1
ATOM 652 C C . ASP A 1 81 ? 14.910 3.833 -36.197 1.00 77.88 81 ASP A C 1
ATOM 654 O O . ASP A 1 81 ? 13.824 4.306 -36.535 1.00 77.88 81 ASP A O 1
ATOM 658 N N . LYS A 1 82 ? 15.551 4.282 -35.105 1.00 71.44 82 LYS A N 1
ATOM 659 C CA . LYS A 1 82 ? 15.076 5.362 -34.208 1.00 71.44 82 LYS A CA 1
ATOM 660 C C . LYS A 1 82 ? 13.763 5.051 -33.469 1.00 71.44 82 LYS A C 1
ATOM 662 O O . LYS A 1 82 ? 13.135 5.969 -32.927 1.00 71.44 82 LYS A O 1
ATOM 667 N N . LYS A 1 83 ? 13.333 3.788 -33.404 1.00 77.81 83 LYS A N 1
ATOM 668 C CA . LYS A 1 83 ? 12.164 3.380 -32.609 1.00 77.81 83 LYS A CA 1
ATOM 669 C C . LYS A 1 83 ? 12.559 3.268 -31.132 1.00 77.81 83 LYS A C 1
ATOM 671 O O . LYS A 1 83 ? 13.531 2.615 -30.801 1.00 77.81 83 LYS A O 1
ATOM 676 N N . LYS A 1 84 ? 11.809 3.908 -30.225 1.00 80.00 84 LYS A N 1
ATOM 677 C CA . LYS A 1 84 ? 12.105 3.937 -28.769 1.00 80.00 84 LYS A CA 1
ATOM 678 C C . LYS A 1 84 ? 11.375 2.857 -27.952 1.00 80.00 84 LYS A C 1
ATOM 680 O O . LYS A 1 84 ? 11.440 2.849 -26.723 1.00 80.00 84 LYS A O 1
ATOM 685 N N . SER A 1 85 ? 10.603 2.001 -28.617 1.00 85.50 85 SER A N 1
ATOM 686 C CA . SER A 1 85 ? 9.811 0.9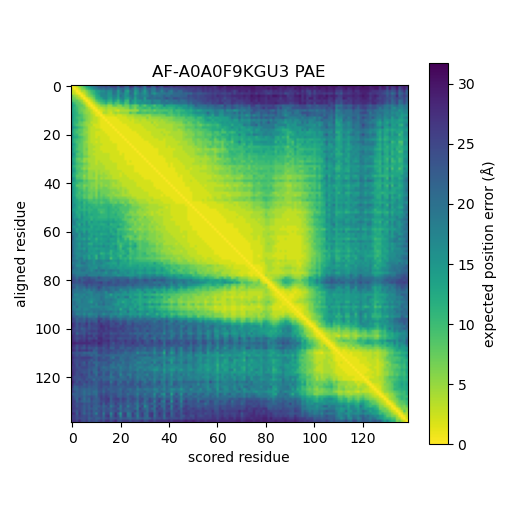50 -27.979 1.00 85.50 85 SER A CA 1
ATOM 687 C C . SER A 1 85 ? 9.501 -0.182 -28.949 1.00 85.50 85 SER A C 1
ATOM 689 O O . SER A 1 85 ? 9.313 0.062 -30.141 1.00 85.50 85 SER A O 1
ATOM 691 N N . VAL A 1 86 ? 9.351 -1.383 -28.402 1.00 88.75 86 VAL A N 1
ATOM 692 C CA . VAL A 1 86 ? 9.019 -2.619 -29.105 1.00 88.75 86 VAL A CA 1
ATOM 693 C C . VAL A 1 86 ? 7.711 -3.174 -28.540 1.00 88.75 86 VAL A C 1
ATOM 695 O O . VAL A 1 86 ? 7.557 -3.323 -27.324 1.00 88.75 86 VAL A O 1
ATOM 698 N N . ASP A 1 87 ? 6.762 -3.465 -29.428 1.00 90.44 87 ASP A N 1
ATOM 699 C CA . ASP A 1 87 ? 5.508 -4.133 -29.082 1.00 90.44 87 ASP A CA 1
ATOM 700 C C . ASP A 1 87 ? 5.721 -5.652 -29.044 1.00 90.44 87 ASP A C 1
ATOM 702 O O . ASP A 1 87 ? 6.215 -6.259 -29.993 1.00 90.44 87 ASP A O 1
ATOM 706 N N . LEU A 1 88 ? 5.352 -6.264 -27.923 1.00 90.31 88 LEU A N 1
ATOM 707 C CA . LEU A 1 88 ? 5.373 -7.701 -27.681 1.00 90.31 88 LEU A CA 1
ATOM 708 C C . LEU A 1 88 ? 3.935 -8.226 -27.623 1.00 90.31 88 LEU A C 1
ATOM 710 O O . LEU A 1 88 ? 2.977 -7.482 -27.425 1.00 90.31 88 LEU A O 1
ATOM 714 N N . LYS A 1 89 ? 3.774 -9.549 -27.704 1.00 94.62 89 LYS A N 1
ATOM 715 C CA . LYS A 1 89 ? 2.454 -10.203 -27.680 1.00 94.62 89 LYS A CA 1
ATOM 716 C C . LYS A 1 89 ? 1.596 -9.846 -26.453 1.00 94.62 89 LYS A C 1
ATOM 718 O O . LYS A 1 89 ? 0.374 -9.833 -26.557 1.00 94.62 89 LYS A O 1
ATOM 723 N N . PHE A 1 90 ? 2.222 -9.585 -25.304 1.00 93.75 90 PHE A N 1
ATOM 724 C CA . PHE A 1 90 ? 1.538 -9.349 -24.025 1.00 93.75 90 PHE A CA 1
ATOM 725 C C . PHE A 1 90 ? 1.861 -7.987 -23.396 1.00 93.75 90 PHE A C 1
ATOM 727 O O . PHE A 1 90 ? 1.567 -7.770 -22.224 1.00 93.75 90 PHE A O 1
ATOM 734 N N . GLY A 1 91 ? 2.486 -7.071 -24.140 1.00 92.25 91 GLY A N 1
ATOM 735 C CA . GLY A 1 91 ? 2.855 -5.768 -23.597 1.00 92.25 91 GLY A CA 1
ATOM 736 C C . GLY A 1 91 ? 3.798 -4.982 -24.493 1.00 92.25 91 GLY A C 1
ATOM 737 O O . GLY A 1 91 ? 4.095 -5.381 -25.612 1.00 92.25 91 GLY A O 1
ATOM 738 N N . ARG A 1 92 ? 4.289 -3.857 -23.980 1.00 90.62 92 ARG A N 1
ATOM 739 C CA . ARG A 1 92 ? 5.251 -2.994 -24.668 1.00 90.62 92 ARG A CA 1
ATOM 740 C C . ARG A 1 92 ? 6.480 -2.822 -23.794 1.00 90.62 92 ARG A C 1
ATOM 742 O O . ARG A 1 92 ? 6.352 -2.522 -22.610 1.00 90.62 92 ARG A O 1
ATOM 749 N N . MET A 1 93 ? 7.650 -2.958 -24.399 1.00 90.50 93 MET A N 1
ATOM 750 C CA . MET A 1 93 ? 8.936 -2.698 -23.764 1.00 90.50 93 MET A CA 1
ATOM 751 C C . MET A 1 93 ? 9.565 -1.469 -24.414 1.00 90.50 93 MET A C 1
ATOM 753 O O . MET A 1 93 ? 9.505 -1.301 -25.629 1.00 90.50 93 MET A O 1
ATOM 757 N N . GLY A 1 94 ? 10.138 -0.571 -23.627 1.00 88.25 94 GLY A N 1
ATOM 758 C CA . GLY A 1 94 ? 10.756 0.632 -24.166 1.00 88.25 94 GLY A CA 1
ATOM 759 C C . GLY A 1 94 ? 11.191 1.579 -23.071 1.00 88.25 94 GLY A C 1
ATOM 760 O O . GLY A 1 94 ? 10.738 1.489 -21.930 1.00 88.25 94 GLY A O 1
ATOM 761 N N . ARG A 1 95 ? 12.049 2.523 -23.438 1.00 85.50 95 ARG A N 1
ATOM 762 C CA . ARG A 1 95 ? 12.572 3.515 -22.506 1.00 85.50 95 ARG A CA 1
ATOM 763 C C . ARG A 1 95 ? 11.807 4.824 -22.632 1.00 85.50 95 ARG A C 1
ATOM 765 O O . ARG A 1 95 ? 11.669 5.392 -23.714 1.00 85.50 95 ARG A O 1
ATOM 772 N N . ARG A 1 96 ? 11.364 5.355 -21.495 1.00 83.25 96 ARG A N 1
ATOM 773 C CA . ARG A 1 96 ? 10.861 6.728 -21.394 1.00 83.25 96 ARG A CA 1
ATOM 774 C C . ARG A 1 96 ? 11.902 7.578 -20.684 1.00 83.25 96 ARG A C 1
ATOM 776 O O . ARG A 1 96 ? 12.347 7.229 -19.597 1.00 83.25 96 ARG A O 1
ATOM 783 N N . GLN A 1 97 ? 12.276 8.699 -21.291 1.00 78.31 97 GLN A N 1
ATOM 784 C CA . GLN A 1 97 ? 12.978 9.758 -20.574 1.00 78.31 97 GLN A CA 1
ATOM 785 C C . GLN A 1 97 ? 11.920 10.543 -19.800 1.00 78.31 97 GLN A C 1
ATOM 787 O O . GLN A 1 97 ? 11.238 11.396 -20.363 1.00 78.31 97 GLN A O 1
ATOM 792 N N . GLY A 1 98 ? 11.713 10.178 -18.536 1.00 72.69 98 GLY A N 1
ATOM 793 C CA . GLY A 1 98 ? 10.996 11.048 -17.611 1.00 72.69 98 GLY A CA 1
ATOM 794 C C . GLY A 1 98 ? 11.859 12.271 -17.282 1.00 72.69 98 GLY A C 1
ATOM 795 O O . GLY A 1 98 ? 13.089 12.170 -17.348 1.00 72.69 98 GLY A O 1
ATOM 796 N N . PRO A 1 99 ? 11.259 13.421 -16.931 1.00 74.19 99 PRO A N 1
ATOM 797 C CA . PRO A 1 99 ? 12.028 14.499 -16.326 1.00 74.19 99 PRO A CA 1
ATOM 798 C C . PRO A 1 99 ? 12.716 13.943 -15.076 1.00 74.19 99 PRO A C 1
ATOM 800 O O . PRO A 1 99 ? 12.087 13.241 -14.280 1.00 74.19 99 PRO A O 1
ATOM 803 N N . ALA A 1 100 ? 14.015 14.206 -14.926 1.00 70.81 100 ALA A N 1
ATOM 804 C CA . ALA A 1 100 ? 14.726 13.812 -13.721 1.00 70.81 100 ALA A CA 1
ATOM 805 C C . ALA A 1 100 ? 14.011 14.437 -12.519 1.00 70.81 100 ALA A C 1
ATOM 807 O O . ALA A 1 100 ? 13.776 15.647 -12.494 1.00 70.81 100 ALA A O 1
ATOM 808 N N . SER A 1 101 ? 13.654 13.621 -11.526 1.00 67.56 101 SER A N 1
ATOM 809 C CA . SER A 1 101 ? 13.248 14.161 -10.235 1.00 67.56 101 SER A CA 1
ATOM 810 C C . SER A 1 101 ? 14.426 14.969 -9.708 1.00 67.56 101 SER A C 1
ATOM 812 O O . SER A 1 101 ? 15.505 14.409 -9.496 1.00 67.56 101 SER A O 1
ATOM 814 N N . LEU A 1 102 ? 14.241 16.277 -9.541 1.00 76.88 102 LEU A N 1
ATOM 815 C CA . LEU A 1 102 ? 15.262 17.115 -8.934 1.00 76.88 102 LEU A CA 1
ATOM 816 C C . LEU A 1 102 ? 15.553 16.549 -7.545 1.00 76.88 102 LEU A C 1
ATOM 818 O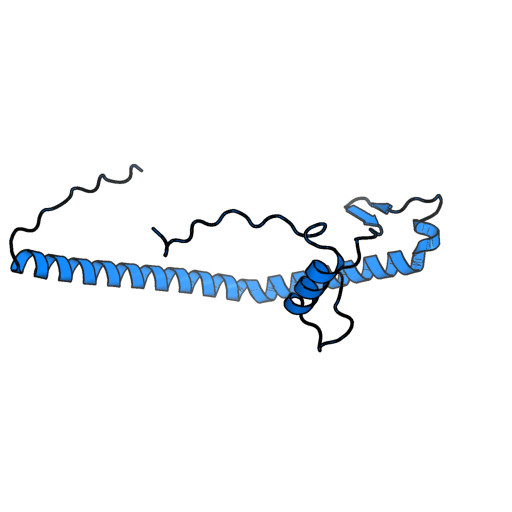 O . LEU A 1 102 ? 14.656 16.421 -6.714 1.00 76.88 102 LEU A O 1
ATOM 822 N N . ALA A 1 103 ? 16.798 16.156 -7.319 1.00 77.12 103 ALA A N 1
ATOM 823 C CA . ALA A 1 103 ? 17.277 15.721 -6.023 1.00 77.12 103 ALA A CA 1
ATOM 824 C C . ALA A 1 103 ? 18.199 16.806 -5.477 1.00 77.12 103 ALA A C 1
ATOM 826 O O . ALA A 1 103 ? 19.025 17.363 -6.203 1.00 77.12 103 ALA A O 1
ATOM 827 N N . LEU A 1 104 ? 18.061 17.107 -4.190 1.00 82.94 104 LEU A N 1
ATOM 828 C CA . LEU A 1 104 ? 18.978 18.019 -3.525 1.00 82.94 104 LEU A CA 1
ATOM 829 C C . LEU A 1 104 ? 20.349 17.345 -3.451 1.00 82.94 104 LEU A C 1
ATOM 831 O O . LEU A 1 104 ? 20.484 16.263 -2.885 1.00 82.94 104 LEU A O 1
ATOM 835 N N . LEU A 1 105 ? 21.364 17.987 -4.033 1.00 77.81 105 LEU A N 1
ATOM 836 C CA . LEU A 1 105 ? 22.718 17.432 -4.137 1.00 77.81 105 LEU A CA 1
ATOM 837 C C . LEU A 1 105 ? 23.405 17.247 -2.771 1.00 77.81 105 LEU A C 1
ATOM 839 O O . LEU A 1 105 ? 24.381 16.511 -2.668 1.00 77.81 105 LEU A O 1
ATOM 843 N N . ASN A 1 106 ? 22.911 17.902 -1.715 1.00 78.69 106 ASN A N 1
ATOM 844 C CA . ASN A 1 106 ? 23.475 17.835 -0.370 1.00 78.69 106 ASN A CA 1
ATOM 845 C C . ASN A 1 106 ? 22.362 17.738 0.690 1.00 78.69 106 ASN A C 1
ATOM 847 O O . ASN A 1 106 ? 21.347 18.427 0.607 1.00 78.69 106 ASN A O 1
ATOM 851 N N . ARG A 1 107 ? 22.592 16.908 1.717 1.00 70.88 107 ARG A N 1
ATOM 852 C CA . ARG A 1 107 ? 21.713 16.700 2.883 1.00 70.88 107 ARG A CA 1
ATOM 853 C C . ARG A 1 107 ? 21.486 17.957 3.731 1.00 70.88 107 ARG A C 1
ATOM 855 O O . ARG A 1 107 ? 20.536 17.987 4.507 1.00 70.88 107 ARG A O 1
ATOM 862 N N . SER A 1 108 ? 22.349 18.969 3.622 1.00 78.38 108 SER A N 1
ATOM 863 C CA . SER A 1 108 ? 22.161 20.256 4.305 1.00 78.38 108 SER A CA 1
ATOM 864 C C . SER A 1 108 ? 21.033 21.093 3.699 1.00 78.38 108 SER A C 1
ATOM 866 O O . SER A 1 108 ? 20.479 21.958 4.378 1.00 78.38 108 SER A O 1
ATOM 868 N N . TRP A 1 109 ? 20.668 20.832 2.443 1.00 79.69 109 TRP A N 1
ATOM 869 C CA . TRP A 1 109 ? 19.574 21.523 1.783 1.00 79.69 109 TRP A CA 1
ATOM 870 C C . TRP A 1 109 ? 18.250 20.837 2.100 1.00 79.69 109 TRP A C 1
ATOM 872 O O . TRP A 1 109 ? 18.110 19.619 2.002 1.00 79.69 109 TRP A O 1
ATOM 882 N N . LYS A 1 110 ? 17.253 21.648 2.453 1.00 85.88 110 LYS A N 1
ATOM 883 C CA . LYS A 1 110 ?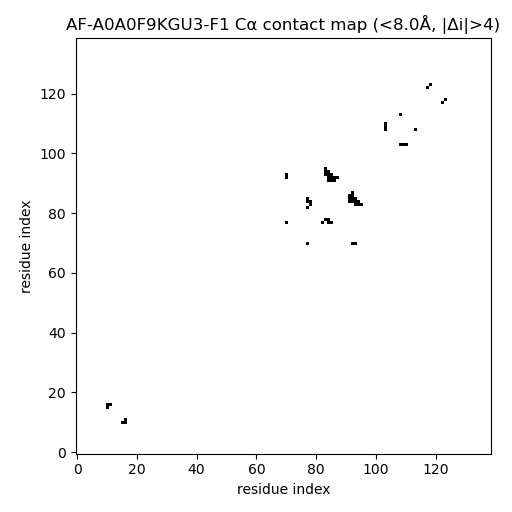 15.860 21.225 2.610 1.00 85.88 110 LYS A CA 1
ATOM 884 C C . LYS A 1 110 ? 15.011 21.988 1.602 1.00 85.88 110 LYS A C 1
ATOM 886 O O . LYS A 1 110 ? 15.242 23.179 1.399 1.00 85.88 110 LYS A O 1
ATOM 891 N N . TRP A 1 111 ? 14.003 21.336 1.026 1.00 85.75 111 TRP A N 1
ATOM 892 C CA . TRP A 1 111 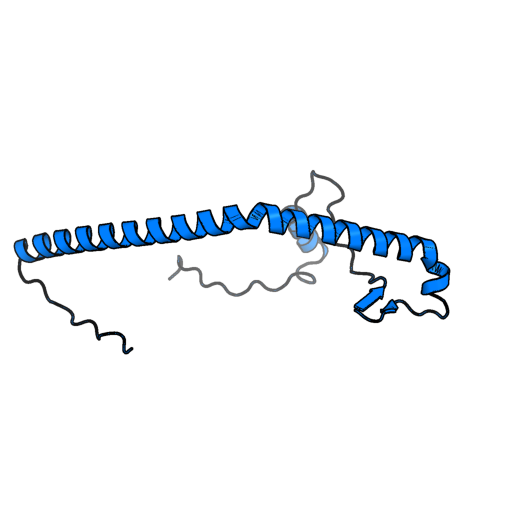? 13.100 21.952 0.046 1.00 85.75 111 TRP A CA 1
ATOM 893 C C . TRP A 1 111 ? 12.518 23.305 0.474 1.00 85.75 111 TRP A C 1
ATOM 895 O O . TRP A 1 111 ? 12.560 24.207 -0.353 1.00 85.75 111 TRP A O 1
ATOM 905 N N . PRO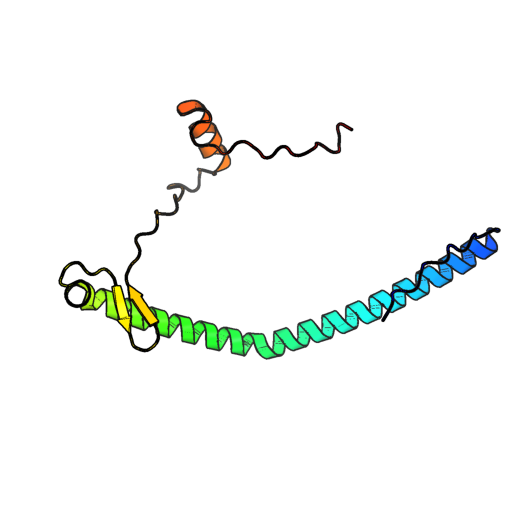 A 1 112 ? 12.098 23.522 1.740 1.00 86.75 112 PRO A N 1
ATOM 906 C CA . PRO A 1 112 ? 11.631 24.839 2.181 1.00 86.75 112 PRO A CA 1
ATOM 907 C C . PRO A 1 112 ? 12.669 25.957 2.002 1.00 86.75 112 PRO A C 1
ATOM 909 O O . PRO A 1 112 ? 12.334 27.071 1.612 1.00 86.75 112 PRO A O 1
ATOM 912 N N . VAL A 1 113 ? 13.950 25.659 2.237 1.00 84.88 113 VAL A N 1
ATOM 913 C CA . VAL A 1 113 ? 15.044 26.628 2.063 1.00 84.88 113 VAL A CA 1
ATOM 914 C C . VAL A 1 113 ? 15.273 26.906 0.580 1.00 84.88 113 VAL A C 1
ATOM 916 O O . VAL A 1 113 ? 15.446 28.053 0.180 1.00 84.88 113 VAL A O 1
ATOM 919 N N . VAL A 1 114 ? 15.218 25.861 -0.248 1.00 85.12 114 VAL A N 1
ATOM 920 C CA . VAL A 1 114 ? 15.337 25.977 -1.707 1.00 85.12 114 VAL A CA 1
ATOM 921 C C . VAL A 1 114 ? 14.199 26.813 -2.282 1.00 85.12 114 VAL A C 1
ATOM 923 O O . VAL A 1 114 ? 14.447 27.687 -3.101 1.00 85.12 114 VAL A O 1
ATOM 926 N N . THR A 1 115 ? 12.962 26.606 -1.826 1.00 87.19 115 THR A N 1
ATOM 927 C CA . THR A 1 115 ? 11.807 27.376 -2.300 1.00 87.19 115 THR A CA 1
ATOM 928 C C . THR A 1 115 ? 11.896 28.849 -1.926 1.00 87.19 115 THR A C 1
ATOM 930 O O . THR A 1 115 ? 11.537 29.686 -2.744 1.00 87.19 115 THR A O 1
ATOM 933 N N . VAL A 1 116 ? 12.412 29.183 -0.736 1.00 86.75 116 VAL A N 1
ATOM 934 C CA . VAL A 1 116 ? 12.640 30.586 -0.347 1.00 86.75 116 VAL A CA 1
ATOM 935 C C . VAL A 1 116 ? 13.675 31.229 -1.268 1.00 86.75 116 VAL A C 1
ATOM 937 O O . VAL A 1 116 ? 13.399 32.275 -1.843 1.00 86.75 116 VAL A O 1
ATOM 940 N N . ARG A 1 117 ? 14.817 30.568 -1.496 1.00 85.44 117 ARG A N 1
ATOM 941 C CA . ARG A 1 117 ? 15.857 31.072 -2.408 1.00 85.44 117 ARG A CA 1
ATOM 942 C C . ARG A 1 117 ? 15.359 31.232 -3.845 1.00 85.44 117 ARG A C 1
ATOM 944 O O . ARG A 1 117 ? 15.631 32.246 -4.473 1.00 85.44 117 ARG A O 1
ATOM 951 N N . LEU A 1 118 ? 14.580 30.274 -4.345 1.00 87.56 118 LEU A N 1
ATOM 952 C CA . LEU A 1 118 ? 13.979 30.370 -5.676 1.00 87.56 118 LEU A CA 1
ATOM 953 C C . LEU A 1 118 ? 12.991 31.541 -5.783 1.00 87.56 118 LEU A C 1
ATOM 955 O O . LEU A 1 118 ? 12.948 32.179 -6.830 1.00 87.56 118 LEU A O 1
ATOM 959 N N . ARG A 1 119 ? 12.236 31.858 -4.720 1.00 89.56 119 ARG A N 1
ATOM 960 C CA . ARG A 1 119 ? 11.375 33.056 -4.687 1.00 89.56 119 ARG A CA 1
ATOM 961 C C . ARG A 1 119 ? 12.175 34.351 -4.633 1.00 89.56 119 ARG A C 1
ATOM 963 O O . ARG A 1 119 ? 11.790 35.311 -5.286 1.00 89.56 119 ARG A O 1
ATOM 970 N N . GLU A 1 120 ? 13.275 34.387 -3.884 1.00 89.12 120 GLU A N 1
ATOM 971 C CA . GLU A 1 120 ? 14.159 35.561 -3.826 1.00 89.12 120 GLU A CA 1
ATOM 972 C C . GLU A 1 120 ? 14.759 35.890 -5.200 1.00 89.12 120 GLU A C 1
ATOM 974 O O . GLU A 1 120 ? 14.852 37.057 -5.569 1.00 89.12 120 GLU A O 1
ATOM 979 N N . GLU A 1 121 ? 15.152 34.867 -5.959 1.00 90.12 121 GLU A N 1
ATOM 980 C CA . GLU A 1 121 ? 15.898 35.038 -7.208 1.00 90.12 121 GLU A CA 1
ATOM 981 C C . GLU A 1 121 ? 14.999 35.118 -8.453 1.00 90.12 121 GLU A C 1
ATOM 983 O O . GLU A 1 121 ? 15.290 35.872 -9.380 1.00 90.12 121 GLU A O 1
ATOM 988 N N . PHE A 1 122 ? 13.879 34.386 -8.470 1.00 88.56 122 PHE A N 1
ATOM 989 C CA . PHE A 1 122 ? 12.982 34.282 -9.631 1.00 88.56 122 PHE A CA 1
ATOM 990 C C . PHE A 1 122 ? 11.543 34.749 -9.358 1.00 88.56 122 PHE A C 1
ATOM 992 O O . PHE A 1 122 ? 10.689 34.672 -10.247 1.00 88.56 122 PHE A O 1
ATOM 999 N N . GLY A 1 123 ? 11.246 35.232 -8.149 1.00 86.81 123 GLY A N 1
ATOM 1000 C CA . GLY A 1 123 ? 9.899 35.638 -7.752 1.00 86.81 123 GLY A CA 1
ATOM 1001 C C . GLY A 1 123 ? 8.901 34.475 -7.735 1.00 86.81 123 GLY A C 1
ATOM 1002 O O . GLY A 1 123 ? 9.241 33.322 -7.474 1.00 86.81 123 GLY A O 1
ATOM 1003 N N . GLU A 1 124 ? 7.639 34.773 -8.047 1.00 85.00 124 GLU A N 1
ATOM 1004 C CA . GLU A 1 124 ? 6.539 33.794 -8.074 1.00 85.00 124 GLU A CA 1
ATOM 1005 C C . GLU A 1 124 ? 6.431 33.021 -9.402 1.00 85.00 124 GLU A C 1
ATOM 1007 O O . GLU A 1 124 ? 5.514 32.226 -9.580 1.00 85.00 124 GLU A O 1
ATOM 1012 N N . LEU A 1 125 ? 7.362 33.222 -10.343 1.00 81.56 125 LEU A N 1
ATOM 1013 C CA . LEU A 1 125 ? 7.259 32.725 -11.724 1.00 81.56 125 LEU A CA 1
ATOM 1014 C C . LEU A 1 125 ? 7.086 31.197 -11.821 1.00 81.56 125 LEU A C 1
ATOM 1016 O O . LEU A 1 125 ? 6.433 30.699 -12.736 1.00 81.56 125 LEU A O 1
ATOM 1020 N N . PHE A 1 126 ? 7.675 30.457 -10.880 1.00 78.38 126 PHE A N 1
ATOM 1021 C CA . PHE A 1 126 ? 7.681 28.991 -10.855 1.00 78.38 126 PHE A CA 1
ATOM 1022 C C . PHE A 1 126 ? 6.807 28.391 -9.746 1.00 78.38 126 PHE A C 1
ATOM 1024 O O . PHE A 1 126 ? 6.858 27.183 -9.511 1.00 78.38 126 PHE A O 1
ATOM 1031 N N . PHE A 1 127 ? 6.021 29.214 -9.049 1.00 81.75 127 PHE A N 1
ATOM 1032 C CA . PHE A 1 127 ? 5.178 28.772 -7.945 1.00 81.75 127 PHE A CA 1
ATOM 1033 C C . PHE A 1 127 ? 3.714 28.754 -8.369 1.00 81.75 127 PHE A C 1
ATOM 1035 O O . PHE A 1 127 ? 3.199 29.709 -8.946 1.00 81.75 127 PHE A O 1
ATOM 1042 N N . LEU A 1 128 ? 3.029 27.649 -8.068 1.00 79.88 128 LEU A N 1
ATOM 1043 C CA . LEU A 1 128 ? 1.578 27.603 -8.197 1.00 79.88 128 LEU A CA 1
ATOM 1044 C C . LEU A 1 128 ? 0.966 28.567 -7.167 1.00 79.88 128 LEU A C 1
ATOM 1046 O O . LEU A 1 128 ? 1.420 28.574 -6.015 1.00 79.88 128 LEU A O 1
ATOM 1050 N N . PRO A 1 129 ? -0.045 29.368 -7.548 1.00 76.31 129 PRO A N 1
ATOM 1051 C CA . PRO A 1 129 ? -0.770 30.185 -6.587 1.00 76.31 129 PRO A CA 1
ATOM 1052 C C . PRO A 1 129 ? -1.383 29.268 -5.526 1.00 76.31 129 PRO A C 1
ATOM 1054 O O . PRO A 1 129 ? -1.933 28.216 -5.854 1.00 76.31 129 PRO A O 1
ATOM 1057 N N . ALA A 1 130 ? -1.252 29.647 -4.254 1.00 73.38 130 ALA A N 1
ATOM 1058 C CA . ALA A 1 130 ? -1.848 28.887 -3.164 1.00 73.38 130 ALA A CA 1
ATOM 1059 C C . ALA A 1 130 ? -3.366 28.802 -3.372 1.00 73.38 130 ALA A C 1
ATOM 1061 O O . ALA A 1 130 ? -4.009 29.813 -3.671 1.00 73.38 130 ALA A O 1
ATOM 1062 N N . GLU A 1 131 ? -3.935 27.605 -3.216 1.00 75.81 131 GLU A N 1
ATOM 1063 C CA . GLU A 1 131 ? -5.387 27.460 -3.184 1.00 75.81 131 GLU A CA 1
ATOM 1064 C C . GLU A 1 131 ? -5.932 28.299 -2.018 1.00 75.81 131 GLU A C 1
ATOM 1066 O O . GLU A 1 131 ? -5.369 28.249 -0.920 1.00 75.81 131 GLU A O 1
ATOM 1071 N N . PRO A 1 132 ? -6.984 29.108 -2.229 1.00 74.31 132 PRO A N 1
ATOM 1072 C CA . PRO A 1 132 ? -7.549 29.922 -1.166 1.00 74.31 132 PRO A CA 1
ATOM 1073 C C . PRO A 1 132 ? -8.182 29.010 -0.111 1.00 74.31 132 PRO A C 1
ATOM 1075 O O . PRO A 1 132 ? -9.304 28.534 -0.267 1.00 74.31 132 PRO A O 1
ATOM 1078 N N . THR A 1 133 ? -7.459 28.760 0.976 1.00 73.00 133 THR A N 1
ATOM 1079 C CA . THR A 1 133 ? -7.990 28.091 2.163 1.00 73.00 133 THR A CA 1
ATOM 1080 C C . THR A 1 133 ? -8.656 29.126 3.063 1.00 73.00 133 THR A C 1
ATOM 1082 O O . THR A 1 133 ? -8.022 30.113 3.441 1.00 73.00 133 THR A O 1
ATOM 1085 N N . LEU A 1 134 ? -9.928 28.910 3.407 1.00 69.50 134 LEU A N 1
ATOM 1086 C CA . LEU A 1 134 ? -10.610 29.682 4.446 1.00 69.50 134 LEU A CA 1
ATOM 1087 C C . LEU A 1 134 ? -9.913 29.414 5.785 1.00 69.50 134 LEU A C 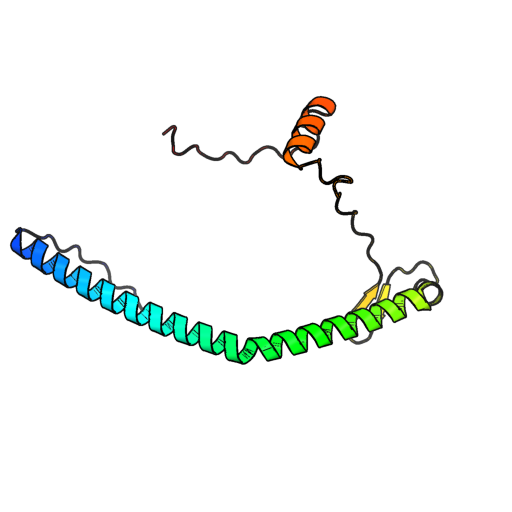1
ATOM 1089 O O . LEU A 1 134 ? -9.798 28.268 6.209 1.00 69.50 134 LEU A O 1
ATOM 1093 N N . ASP A 1 135 ? -9.423 30.471 6.426 1.00 72.75 135 ASP A N 1
ATOM 1094 C CA . ASP A 1 135 ? -8.831 30.390 7.758 1.00 72.75 135 ASP A CA 1
ATOM 1095 C C . ASP A 1 135 ? -9.970 30.295 8.782 1.00 72.75 135 ASP A C 1
ATOM 1097 O O . ASP A 1 135 ? -10.611 31.297 9.103 1.00 72.75 135 ASP A O 1
ATOM 1101 N N . GLU A 1 136 ? -10.253 29.080 9.262 1.00 66.06 136 GLU A N 1
ATOM 1102 C CA . GLU A 1 136 ? -11.329 28.801 10.230 1.00 66.06 136 GLU A CA 1
ATOM 1103 C C . GLU A 1 136 ? -11.170 29.590 11.545 1.00 66.06 136 GLU A C 1
ATOM 1105 O O . GLU A 1 136 ? -12.134 29.741 12.286 1.00 66.06 136 GLU A O 1
ATOM 1110 N N . ASN A 1 137 ? -9.982 30.147 11.820 1.00 67.12 137 ASN A N 1
ATOM 1111 C CA . ASN A 1 137 ? -9.694 30.935 13.023 1.00 67.12 137 ASN A CA 1
ATOM 1112 C C . ASN A 1 137 ? -9.923 32.451 12.861 1.00 67.12 137 ASN A C 1
ATOM 1114 O O . ASN A 1 137 ? -9.678 33.207 13.802 1.00 67.12 137 ASN A O 1
ATOM 1118 N N . LYS A 1 138 ? -10.336 32.918 11.674 1.00 55.41 138 LYS A N 1
ATOM 1119 C CA . LYS A 1 138 ? -10.645 34.335 11.391 1.00 55.41 138 LYS A CA 1
ATOM 1120 C C . LYS A 1 138 ? -12.118 34.582 11.044 1.00 55.41 138 LYS A C 1
ATOM 1122 O O . LYS A 1 138 ? -12.441 35.663 10.546 1.00 55.41 138 LYS A O 1
ATOM 1127 N N . ILE A 1 139 ? -12.981 33.598 11.299 1.00 46.16 139 ILE A N 1
ATOM 1128 C CA . ILE A 1 139 ? -14.444 33.714 11.221 1.00 46.16 139 ILE A CA 1
ATOM 1129 C C . ILE A 1 139 ? -15.000 33.942 12.625 1.00 46.16 139 ILE A C 1
ATOM 1131 O O . ILE A 1 139 ? -14.562 33.224 13.550 1.00 46.16 139 ILE A O 1
#

Mean predicted aligned error: 12.79 Å

Sequence (139 aa):
MARPRKTSVILNSIEECTAAMRKLLLATLDLEKEEAARDGEIALTIKQREKRIQTLGDKRKDLELQLENYYMTHLRELEADKKKSVDLKFGRMGRRQGPASLALLNRSWKWPVVTVRLREEFGELFFLPAEPTLDENKI

Solvent-accessible surface area (backbone atoms only — not comparable to full-atom values): 8802 Å² total; per-residue (Å²): 132,85,80,79,79,83,76,85,80,84,74,90,48,73,66,51,46,53,54,48,50,52,53,49,52,53,53,50,54,54,50,52,52,53,52,52,52,52,52,50,54,51,50,52,54,48,64,72,42,46,66,58,51,50,53,51,50,51,53,48,52,52,53,52,50,53,52,49,53,51,49,67,74,42,38,76,71,64,37,47,94,80,36,62,56,48,83,53,100,89,50,75,50,65,73,77,90,67,82,77,78,88,69,75,93,46,90,89,61,49,68,73,60,51,52,52,52,46,35,76,75,59,46,67,80,88,54,80,80,77,78,90,72,82,62,79,87,79,110

Foldseek 3Di:
DDDDDDDDDDQDDPVSVVVVVVVVVVVVVVVVVVVVVVVVVVVVVCVVCVVVVVVVVVVVVVVVVVLVVVCVVCVCVQCPPNDQWDDDPVGIDGDDDDPPDDDDPDPVDDPVVVVVVCCVVPNCPPPDPDDDDDPPVVD

Secondary structure (DSSP, 8-state):
-PPPP---PPP-SHHHHHHHHHHHHHHHHHHHHHHHHHHHHHHHHHHHHHHHHHHHHHHHHHHHHHHHHHHHHTHHHHTGGG--EEEETTEEEE---PPPPP--SSTT--HHHHHHHHHHHHTTTTSPPPP----GGG-